Protein AF-A0A8X6Z1N5-F1 (afdb_monomer)

Solvent-accessible surface area (backbone atoms only — not comparable to full-atom values): 8068 Å² total; per-residue (Å²): 117,72,33,39,70,66,46,34,50,52,14,46,52,51,32,50,51,56,51,30,74,73,69,70,41,66,70,56,48,56,52,49,61,36,59,43,64,44,98,86,72,45,39,68,34,60,68,59,51,52,49,42,51,49,27,46,52,51,50,32,61,76,70,68,59,73,81,84,90,56,88,69,62,31,43,64,66,56,37,47,52,31,48,50,47,30,52,49,51,52,40,62,73,66,61,58,85,48,62,70,59,55,49,48,52,58,28,52,43,72,42,98,88,76,42,21,69,34,57,65,54,44,53,46,37,53,51,24,42,50,53,42,50,56,51,53,55,51,51,58,56,70,77,73,122

Sequence (145 aa):
MNLNVKEAYNAMVDFLDKYYEKIHSDNVGSFLGCLVLLNDGMPVDIALWEDWIDSVNKMKKQYKKNEENEPINFTFTQSYEIAEDFLNEYYKRTNSAYEDFGNLIKGMTLLENGKSINPEYWEEWVASANKIKQLADKAGIMFCD

Nearest PDB structures (foldseek):
  7jmt-assembly2_B  TM=2.331E-01  e=3.324E+00  Schistosoma japonicum

Mean predicted aligned error: 5.21 Å

pLDDT: mean 87.54, std 11.46, range [33.94, 97.0]

Secondary structure (DSSP, 8-state):
-EEEHHHHHHHHHHHHHHHHHHH--HHHHHHHHHHPBPTTSSBSSHHHHHHHHHHHHHHHHHTT---SSS--EEEHHHHHHHHHHHHHHHHHHHT---HHHHHHHHHHPBPTTSSBSSHHHHHHHHHHHHHHHHHHHHHHHHT--

Foldseek 3Di:
DKDFLLLLLQLLLQLLVVVCVVPVDPVSVVVSQQSDADPVRAGVPNVLVVLLVVLVVVLCVVVVPDPPPDRDIGDLLSSLSSSLSSLVVVCVVVVPPDPSSVVVSQQSDADPVGAGVPNVSSVSSVVSSVVSVVVVVVVVVVVPD

Radius of gyration: 15.12 Å; Cα contacts (8 Å, |Δi|>4): 134; chains: 1; bounding box: 31×37×38 Å

Structure (mmCIF, N/CA/C/O backbone):
data_AF-A0A8X6Z1N5-F1
#
_entry.id   AF-A0A8X6Z1N5-F1
#
loop_
_atom_site.group_PDB
_atom_site.id
_atom_site.type_symbol
_atom_site.label_atom_id
_atom_site.label_alt_id
_atom_site.label_comp_id
_atom_site.label_asym_id
_atom_site.label_entity_id
_atom_site.label_seq_id
_atom_site.pdbx_PDB_ins_code
_atom_site.Cartn_x
_atom_site.Cartn_y
_atom_site.Cartn_z
_atom_site.occupancy
_atom_site.B_iso_or_equiv
_atom_site.auth_seq_id
_atom_site.auth_comp_id
_atom_site.auth_asym_id
_atom_site.auth_atom_id
_atom_site.pdbx_PDB_model_num
ATOM 1 N N . MET A 1 1 ? -16.500 -1.734 3.435 1.00 83.56 1 MET A N 1
ATOM 2 C CA . MET A 1 1 ? -15.688 -2.700 4.203 1.00 83.56 1 MET A CA 1
ATOM 3 C C . MET A 1 1 ? -14.498 -1.944 4.772 1.00 83.56 1 MET A C 1
ATOM 5 O O . MET A 1 1 ? -14.067 -0.989 4.129 1.00 83.56 1 MET A O 1
ATOM 9 N N . ASN A 1 2 ? -14.042 -2.303 5.973 1.00 92.12 2 ASN A N 1
ATOM 10 C CA . ASN A 1 2 ? -12.965 -1.592 6.660 1.00 92.12 2 ASN A CA 1
ATOM 11 C C . ASN A 1 2 ? -11.791 -2.533 6.937 1.00 92.12 2 ASN A C 1
ATOM 13 O O . ASN A 1 2 ? -12.013 -3.721 7.178 1.00 92.12 2 ASN A O 1
ATOM 17 N N . LEU A 1 3 ? -10.584 -1.977 6.921 1.00 94.00 3 LEU A N 1
ATOM 18 C CA . LEU A 1 3 ? -9.330 -2.647 7.233 1.00 94.00 3 LEU A CA 1
ATOM 19 C C . LEU A 1 3 ? -8.721 -2.043 8.498 1.00 94.00 3 LEU A C 1
ATOM 21 O O . LEU A 1 3 ? -8.691 -0.819 8.646 1.00 94.00 3 LEU A O 1
ATOM 25 N N . ASN A 1 4 ? -8.187 -2.874 9.386 1.00 94.31 4 ASN A N 1
ATOM 26 C CA . ASN A 1 4 ? -7.284 -2.387 10.427 1.00 94.31 4 ASN A CA 1
ATOM 27 C C . ASN A 1 4 ? -5.915 -2.000 9.825 1.00 94.31 4 ASN A C 1
ATOM 29 O O . ASN A 1 4 ? -5.646 -2.218 8.643 1.00 94.31 4 ASN A O 1
ATOM 33 N N . VAL A 1 5 ? -5.026 -1.432 10.642 1.00 93.81 5 VAL A N 1
ATOM 34 C CA . VAL A 1 5 ? -3.700 -0.959 10.197 1.00 93.81 5 VAL A CA 1
ATOM 35 C C . VAL A 1 5 ? -2.868 -2.054 9.515 1.00 93.81 5 VAL A C 1
ATOM 37 O O . VAL A 1 5 ? -2.259 -1.797 8.479 1.00 93.81 5 VAL A O 1
ATOM 40 N N . LYS A 1 6 ? -2.854 -3.273 10.069 1.00 92.31 6 LYS A N 1
ATOM 41 C CA . LYS A 1 6 ? -2.095 -4.404 9.510 1.00 92.31 6 LYS A CA 1
ATOM 42 C C . LYS A 1 6 ? -2.749 -4.960 8.247 1.00 92.31 6 LYS A C 1
ATOM 44 O O . LYS A 1 6 ? -2.059 -5.285 7.291 1.00 92.31 6 LYS A O 1
ATOM 49 N N . GLU A 1 7 ? -4.076 -5.042 8.218 1.00 95.25 7 GLU A N 1
ATOM 50 C CA . GLU A 1 7 ? -4.828 -5.452 7.028 1.00 95.25 7 GLU A CA 1
ATOM 51 C C .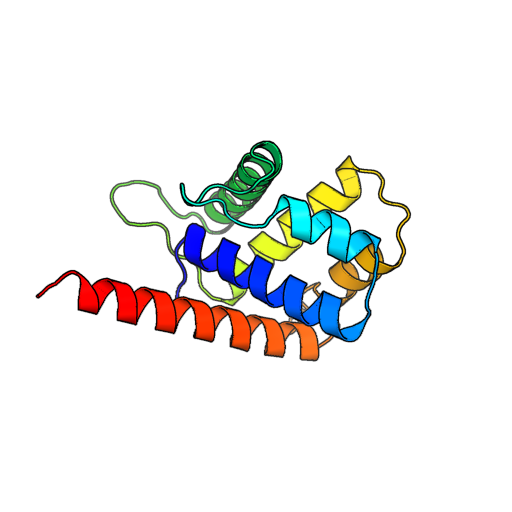 GLU A 1 7 ? -4.599 -4.473 5.862 1.00 95.25 7 GLU A C 1
ATOM 53 O O . GLU A 1 7 ? -4.395 -4.905 4.732 1.00 95.25 7 GLU A O 1
ATOM 58 N N . ALA A 1 8 ? -4.568 -3.164 6.134 1.00 96.31 8 ALA A N 1
ATOM 59 C CA . ALA A 1 8 ? -4.248 -2.143 5.138 1.00 96.31 8 ALA A CA 1
ATOM 60 C C . ALA A 1 8 ? -2.804 -2.263 4.623 1.00 96.31 8 ALA A C 1
ATOM 62 O O . ALA A 1 8 ? -2.583 -2.165 3.418 1.00 96.31 8 ALA A O 1
ATOM 63 N N . TYR A 1 9 ? -1.842 -2.536 5.513 1.00 95.38 9 TYR A N 1
ATOM 64 C CA . TYR A 1 9 ? -0.449 -2.784 5.132 1.00 95.38 9 TYR A CA 1
ATOM 65 C C . TYR A 1 9 ? -0.327 -4.002 4.211 1.00 95.38 9 TYR A C 1
ATOM 67 O O . TYR A 1 9 ? 0.246 -3.919 3.131 1.00 95.38 9 TYR A O 1
ATOM 75 N N . ASN A 1 10 ? -0.944 -5.122 4.590 1.00 94.62 10 ASN A N 1
ATOM 76 C CA . ASN A 1 10 ? -0.917 -6.345 3.789 1.00 94.62 10 ASN A CA 1
ATOM 77 C C . ASN A 1 10 ? -1.623 -6.177 2.439 1.00 94.62 10 ASN A C 1
ATOM 79 O O . ASN A 1 10 ? -1.193 -6.763 1.450 1.00 94.62 10 ASN A O 1
ATOM 83 N N . ALA A 1 11 ? -2.690 -5.374 2.380 1.00 96.44 11 ALA A N 1
ATOM 84 C CA . ALA A 1 11 ? -3.344 -5.043 1.118 1.00 96.44 11 ALA A CA 1
ATOM 85 C C . ALA A 1 11 ? -2.413 -4.237 0.199 1.00 96.44 11 ALA A C 1
ATOM 87 O O . ALA A 1 11 ? -2.394 -4.487 -1.003 1.00 96.44 11 ALA A O 1
ATOM 88 N N . MET A 1 12 ? -1.611 -3.326 0.762 1.00 96.81 12 MET A N 1
ATOM 89 C CA . MET A 1 12 ? -0.583 -2.575 0.035 1.00 96.81 12 MET A CA 1
ATOM 90 C C . MET A 1 12 ? 0.529 -3.483 -0.484 1.00 96.81 12 MET A C 1
ATOM 92 O O . MET A 1 12 ? 0.855 -3.399 -1.664 1.00 96.81 12 MET A O 1
ATOM 96 N N . VAL A 1 13 ? 1.036 -4.406 0.335 1.00 95.44 13 VAL A N 1
ATOM 97 C CA . VAL A 1 13 ? 2.052 -5.375 -0.105 1.00 95.44 13 VAL A CA 1
ATOM 98 C C . VAL A 1 13 ? 1.523 -6.266 -1.236 1.00 95.44 13 VAL A C 1
ATOM 100 O O . VAL A 1 13 ? 2.185 -6.392 -2.260 1.00 95.44 13 VAL A O 1
ATOM 103 N N . ASP A 1 14 ? 0.312 -6.824 -1.106 1.00 95.94 14 ASP A N 1
ATOM 104 C CA . ASP A 1 14 ? -0.309 -7.656 -2.155 1.00 95.94 14 ASP A CA 1
ATOM 105 C C . ASP A 1 14 ? -0.572 -6.868 -3.450 1.00 95.94 14 ASP A C 1
ATOM 107 O O . ASP A 1 14 ? -0.396 -7.390 -4.549 1.00 95.94 14 ASP A O 1
ATOM 111 N N . PHE A 1 15 ? -0.967 -5.598 -3.339 1.00 96.75 15 PHE A N 1
ATOM 112 C CA . PHE A 1 15 ? -1.128 -4.717 -4.493 1.00 96.75 15 PHE A CA 1
ATOM 113 C C . PHE A 1 15 ? 0.206 -4.469 -5.216 1.00 96.75 15 PHE A C 1
ATOM 115 O O . PHE A 1 15 ? 0.266 -4.571 -6.443 1.00 96.75 15 PHE A O 1
ATOM 122 N N . LEU A 1 16 ? 1.274 -4.167 -4.472 1.00 95.50 16 LEU A N 1
ATOM 123 C CA . LEU A 1 16 ? 2.603 -3.940 -5.040 1.00 95.50 16 LEU A CA 1
ATOM 124 C C . LEU A 1 16 ? 3.182 -5.204 -5.677 1.00 95.50 16 LEU A C 1
ATOM 126 O O . LEU A 1 16 ? 3.816 -5.103 -6.722 1.00 95.50 16 LEU A O 1
ATOM 130 N N . ASP A 1 17 ? 2.940 -6.373 -5.086 1.00 95.00 17 ASP A N 1
ATOM 131 C CA . ASP A 1 17 ? 3.355 -7.669 -5.630 1.00 95.00 17 ASP A CA 1
ATOM 132 C C . ASP A 1 17 ? 2.740 -7.899 -7.017 1.00 95.00 17 ASP A C 1
ATOM 134 O O . ASP A 1 17 ? 3.443 -8.112 -8.002 1.00 95.00 17 ASP A O 1
ATOM 138 N N . LYS A 1 18 ? 1.426 -7.690 -7.152 1.00 95.25 18 LYS A N 1
ATOM 139 C CA . LYS A 1 18 ? 0.753 -7.740 -8.459 1.00 95.25 18 LYS A CA 1
ATOM 140 C C . LYS A 1 18 ? 1.260 -6.683 -9.436 1.00 95.25 18 LYS A C 1
ATOM 142 O O . LYS A 1 18 ? 1.302 -6.935 -10.638 1.00 95.25 18 LYS A O 1
ATOM 147 N N . TYR A 1 19 ? 1.585 -5.484 -8.952 1.00 94.62 19 TYR A N 1
ATOM 148 C CA . TYR A 1 19 ? 2.169 -4.443 -9.795 1.00 94.62 19 TYR A CA 1
ATOM 149 C C . TYR A 1 19 ? 3.543 -4.875 -10.319 1.00 94.62 19 TYR A C 1
ATOM 151 O O . TYR A 1 19 ? 3.797 -4.767 -11.518 1.00 94.62 19 TYR A O 1
ATOM 159 N N . TYR A 1 20 ? 4.390 -5.437 -9.455 1.00 94.56 20 TYR A N 1
ATOM 160 C CA . TYR A 1 20 ? 5.680 -6.004 -9.831 1.00 94.56 20 TYR A CA 1
ATOM 161 C C . TYR A 1 20 ? 5.533 -7.120 -10.867 1.00 94.56 20 TYR A C 1
ATOM 163 O O . TYR A 1 20 ? 6.229 -7.082 -11.874 1.00 94.56 20 TYR A O 1
ATOM 171 N N . GLU A 1 21 ? 4.583 -8.039 -10.703 1.00 94.19 21 GLU A N 1
ATOM 172 C CA . GLU A 1 21 ? 4.320 -9.104 -11.683 1.00 94.19 21 GLU A CA 1
ATOM 173 C C . GLU A 1 21 ? 3.921 -8.577 -13.073 1.00 94.19 21 GLU A C 1
ATOM 175 O O . GLU A 1 21 ? 4.101 -9.266 -14.074 1.00 94.19 21 GLU A O 1
ATOM 180 N N . LYS A 1 22 ? 3.394 -7.348 -13.174 1.00 92.31 22 LYS A N 1
ATOM 181 C CA . LYS A 1 22 ? 3.039 -6.737 -14.467 1.00 92.31 22 LYS A CA 1
ATOM 182 C C . LYS A 1 22 ? 4.233 -6.100 -15.176 1.00 92.31 22 LYS A C 1
ATOM 184 O O . LYS A 1 22 ? 4.257 -6.085 -16.406 1.00 92.31 22 LYS A O 1
ATOM 189 N N . ILE A 1 23 ? 5.184 -5.532 -14.432 1.00 92.31 23 ILE A N 1
ATOM 190 C CA . ILE A 1 23 ? 6.259 -4.704 -15.011 1.00 92.31 23 ILE A CA 1
ATOM 191 C C . ILE A 1 23 ? 7.670 -5.264 -14.806 1.00 92.31 23 ILE A C 1
ATOM 193 O O . ILE A 1 23 ? 8.600 -4.807 -15.464 1.00 92.31 23 ILE A O 1
ATOM 197 N N . HIS A 1 24 ? 7.834 -6.225 -13.896 1.00 92.06 24 HIS A N 1
ATOM 198 C CA . HIS A 1 24 ? 9.094 -6.858 -13.500 1.00 92.06 24 HIS A CA 1
ATOM 199 C C . HIS A 1 24 ? 10.235 -5.862 -13.217 1.00 92.06 24 HIS A C 1
ATOM 201 O O . HIS A 1 24 ? 11.381 -6.081 -13.599 1.00 92.06 24 HIS A O 1
ATOM 207 N N . SER A 1 25 ? 9.921 -4.746 -12.551 1.00 91.25 25 SER A N 1
ATOM 208 C CA . SER A 1 25 ? 10.908 -3.717 -12.202 1.00 91.25 25 SER A CA 1
ATOM 209 C C . SER A 1 25 ? 11.760 -4.151 -11.011 1.00 91.25 25 SER A C 1
ATOM 211 O O . SER A 1 25 ? 11.236 -4.335 -9.911 1.00 91.25 25 SER A O 1
ATOM 213 N N . ASP A 1 26 ? 13.078 -4.237 -11.200 1.00 89.44 26 ASP A N 1
ATOM 214 C CA . ASP A 1 26 ? 14.038 -4.571 -10.137 1.00 89.44 26 ASP A CA 1
ATOM 215 C C . ASP A 1 26 ? 13.939 -3.621 -8.938 1.00 89.44 26 ASP A C 1
ATOM 217 O O . ASP A 1 26 ? 14.078 -4.043 -7.792 1.00 89.44 26 ASP A O 1
ATOM 221 N N . ASN A 1 27 ? 13.645 -2.341 -9.180 1.00 88.19 27 ASN A N 1
ATOM 222 C CA . ASN A 1 27 ? 13.493 -1.356 -8.110 1.00 88.19 27 ASN A CA 1
ATOM 223 C C . ASN A 1 27 ? 12.270 -1.672 -7.247 1.00 88.19 27 ASN A C 1
ATOM 225 O O . ASN A 1 27 ? 12.347 -1.648 -6.017 1.00 88.19 27 ASN A O 1
ATOM 229 N N . VAL A 1 28 ? 11.142 -1.991 -7.889 1.00 89.88 28 VAL A N 1
ATOM 230 C CA . VAL A 1 28 ? 9.910 -2.376 -7.189 1.00 89.88 28 VAL A CA 1
ATOM 231 C C . VAL A 1 28 ? 10.112 -3.703 -6.461 1.00 89.88 28 VAL A C 1
ATOM 233 O O . VAL A 1 28 ? 9.736 -3.809 -5.297 1.00 89.88 28 VAL A O 1
ATOM 236 N N . GLY A 1 29 ? 10.771 -4.677 -7.093 1.00 90.75 29 GLY A N 1
ATOM 237 C CA . GLY A 1 29 ? 11.102 -5.962 -6.473 1.00 90.75 29 GLY A CA 1
ATOM 238 C C . GLY A 1 29 ? 12.018 -5.816 -5.254 1.00 90.75 29 GLY A C 1
ATOM 239 O O . GLY A 1 29 ? 11.762 -6.410 -4.208 1.00 90.75 29 GLY A O 1
ATOM 240 N N . SER A 1 30 ? 13.048 -4.969 -5.342 1.00 89.69 30 SER A N 1
ATOM 241 C CA . SER A 1 30 ? 13.945 -4.686 -4.217 1.00 89.69 30 SER A CA 1
ATOM 242 C C . SER A 1 30 ? 13.205 -4.036 -3.051 1.00 89.69 30 SER A C 1
ATOM 244 O O . SER A 1 30 ? 13.457 -4.390 -1.903 1.00 89.69 30 SER A O 1
ATOM 246 N N . PHE A 1 31 ? 12.299 -3.098 -3.325 1.00 91.38 31 PHE A N 1
ATOM 247 C CA . PHE A 1 31 ? 11.488 -2.465 -2.289 1.00 91.38 31 PHE A CA 1
ATOM 248 C C . PHE A 1 31 ? 10.493 -3.442 -1.656 1.00 91.38 31 PHE A C 1
ATOM 250 O O . PHE A 1 31 ? 10.389 -3.500 -0.433 1.00 91.38 31 PHE A O 1
ATOM 257 N N . LEU A 1 32 ? 9.816 -4.257 -2.472 1.00 91.44 32 LEU A N 1
ATOM 258 C CA . LEU A 1 32 ? 8.938 -5.330 -2.005 1.00 91.44 32 LEU A CA 1
ATOM 259 C C . LEU A 1 32 ? 9.662 -6.280 -1.055 1.00 91.44 32 LEU A C 1
ATOM 261 O O . LEU A 1 32 ? 9.121 -6.609 -0.003 1.00 91.44 32 LEU A O 1
ATOM 265 N N . GLY A 1 33 ? 10.904 -6.655 -1.374 1.00 89.75 33 GLY A N 1
ATOM 266 C CA . GLY A 1 33 ? 11.740 -7.488 -0.510 1.00 89.75 33 GLY A CA 1
ATOM 267 C C . GLY A 1 33 ? 11.930 -6.919 0.903 1.00 89.75 33 GLY A C 1
ATOM 268 O O . GLY A 1 33 ? 12.005 -7.687 1.859 1.00 89.75 33 GLY A O 1
ATOM 269 N N . CYS A 1 34 ? 11.934 -5.592 1.060 1.00 89.56 34 CYS A N 1
ATOM 270 C CA . CYS A 1 34 ? 12.011 -4.935 2.368 1.00 89.56 34 CYS A CA 1
ATOM 271 C C . CYS A 1 34 ? 10.673 -4.927 3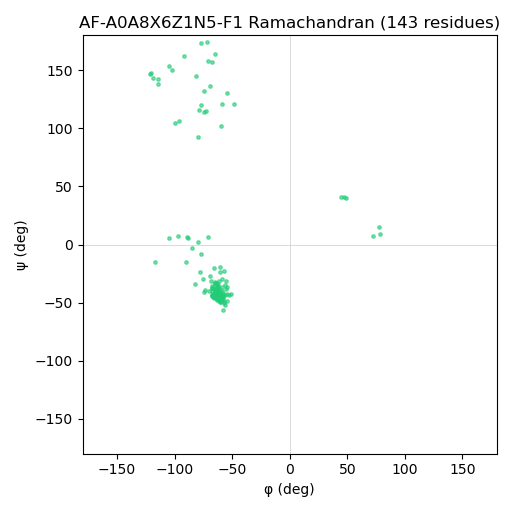.130 1.00 89.56 34 CYS A C 1
ATOM 273 O O . CYS A 1 34 ? 10.671 -4.818 4.356 1.00 89.56 34 CYS A O 1
ATOM 275 N N . LEU A 1 35 ? 9.542 -5.039 2.423 1.00 90.12 35 LEU A N 1
ATOM 276 C CA . LEU A 1 35 ? 8.190 -5.018 2.994 1.00 90.12 35 LEU A CA 1
ATOM 277 C C . LEU A 1 35 ? 7.662 -6.404 3.388 1.00 90.12 35 LEU A C 1
ATOM 279 O O . LEU A 1 35 ? 6.661 -6.495 4.100 1.00 90.12 35 LEU A O 1
ATOM 283 N 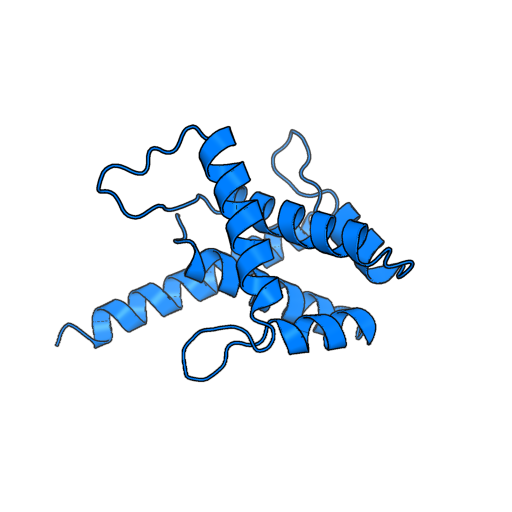N . VAL A 1 36 ? 8.295 -7.485 2.918 1.00 83.88 36 VAL A N 1
ATOM 284 C CA . VAL A 1 36 ? 7.883 -8.856 3.255 1.00 83.88 36 VAL A CA 1
ATOM 285 C C . VAL A 1 36 ? 7.839 -9.023 4.773 1.00 83.88 36 VAL A C 1
ATOM 287 O O . VAL A 1 36 ? 8.793 -8.686 5.472 1.00 83.88 36 VAL A O 1
ATOM 290 N N . LEU A 1 37 ? 6.729 -9.563 5.282 1.00 79.31 37 LEU A N 1
ATOM 291 C CA . LEU A 1 37 ? 6.592 -9.867 6.701 1.00 79.31 37 LEU A CA 1
ATOM 292 C C . LEU A 1 37 ? 7.407 -11.110 7.074 1.00 79.31 37 LEU A C 1
ATOM 294 O O . LEU A 1 37 ? 7.311 -12.157 6.431 1.00 79.31 37 LEU A O 1
ATOM 298 N N . LEU A 1 38 ? 8.169 -10.997 8.156 1.00 78.50 38 LEU A N 1
ATOM 299 C CA . LEU A 1 38 ? 8.826 -12.101 8.839 1.00 78.50 38 LEU A CA 1
ATOM 300 C C . LEU A 1 38 ? 7.815 -12.895 9.687 1.00 78.50 38 LEU A C 1
ATOM 302 O O . LEU A 1 38 ? 6.654 -12.517 9.851 1.00 78.50 38 LEU A O 1
ATOM 306 N N . ASN A 1 39 ? 8.267 -14.013 10.264 1.00 75.19 39 ASN A N 1
ATOM 307 C CA . ASN A 1 39 ? 7.430 -14.903 11.083 1.00 75.19 39 ASN A CA 1
ATOM 308 C C . ASN A 1 39 ? 6.837 -14.230 12.336 1.00 75.19 39 ASN A C 1
ATOM 310 O O . ASN A 1 39 ? 5.876 -14.740 12.906 1.00 75.19 39 ASN A O 1
ATOM 314 N N . ASP A 1 40 ? 7.409 -13.112 12.780 1.00 73.00 40 ASP A N 1
ATOM 315 C CA . ASP A 1 40 ? 6.908 -12.297 13.891 1.00 73.00 40 ASP A CA 1
ATOM 316 C C . ASP A 1 40 ? 5.829 -11.281 13.459 1.00 73.00 40 ASP A C 1
ATOM 318 O O . ASP A 1 40 ? 5.248 -10.589 14.299 1.00 73.00 40 ASP A O 1
ATOM 322 N N . GLY A 1 41 ? 5.519 -11.213 12.161 1.00 71.56 41 GLY A N 1
ATOM 323 C CA . GLY A 1 41 ? 4.539 -10.298 11.588 1.00 71.56 41 GLY A CA 1
ATOM 324 C C . GLY A 1 41 ? 5.036 -8.860 11.435 1.00 71.56 41 GLY A C 1
ATOM 325 O O . GLY A 1 41 ? 4.201 -7.973 11.243 1.00 71.56 41 GLY A O 1
ATOM 326 N N . MET A 1 42 ? 6.349 -8.629 11.531 1.00 78.06 42 MET A N 1
ATOM 327 C CA . MET A 1 42 ? 7.005 -7.353 11.227 1.00 78.06 42 MET A CA 1
ATOM 328 C C . MET A 1 42 ? 7.689 -7.429 9.857 1.00 78.06 42 MET A C 1
ATOM 330 O O . MET A 1 42 ? 8.105 -8.515 9.449 1.00 78.06 42 MET A O 1
ATOM 334 N N . PRO A 1 43 ? 7.811 -6.317 9.116 1.00 85.12 43 PRO A N 1
ATOM 335 C CA . PRO A 1 43 ? 8.550 -6.331 7.860 1.00 85.12 43 PRO A CA 1
ATOM 336 C C . PRO A 1 43 ? 10.046 -6.563 8.083 1.00 85.12 43 PRO A C 1
ATOM 338 O O . PRO A 1 43 ? 10.577 -6.276 9.157 1.00 85.12 43 PRO A O 1
ATOM 341 N N . VAL A 1 44 ? 10.724 -7.051 7.039 1.00 83.06 44 VAL A N 1
ATOM 342 C CA . VAL A 1 44 ? 12.188 -7.217 7.013 1.00 83.06 44 VAL A CA 1
ATOM 343 C C . VAL A 1 44 ? 12.898 -5.916 7.397 1.00 83.06 44 VAL A C 1
ATOM 345 O O . VAL A 1 44 ? 13.841 -5.946 8.188 1.00 83.06 44 VAL A O 1
ATOM 348 N N . ASP A 1 45 ? 12.439 -4.780 6.865 1.00 87.06 45 ASP A N 1
ATOM 349 C CA . ASP A 1 45 ? 12.929 -3.460 7.253 1.00 87.06 45 ASP A CA 1
ATOM 350 C C . ASP A 1 45 ? 11.972 -2.787 8.247 1.00 87.06 45 ASP A C 1
ATOM 352 O O . ASP A 1 45 ? 10.911 -2.268 7.889 1.00 87.06 45 ASP A O 1
ATOM 356 N N . ILE A 1 46 ? 12.377 -2.768 9.516 1.00 87.38 46 ILE A N 1
ATOM 357 C CA . ILE A 1 46 ? 11.613 -2.159 10.611 1.00 87.38 46 ILE A CA 1
ATOM 358 C C . ILE A 1 46 ? 11.422 -0.649 10.391 1.00 87.38 46 ILE A C 1
ATOM 360 O O . ILE A 1 46 ? 10.377 -0.120 10.768 1.00 87.38 46 ILE A O 1
ATOM 364 N N . ALA A 1 47 ? 12.364 0.047 9.744 1.00 90.06 47 ALA A N 1
ATOM 365 C CA . ALA A 1 47 ? 12.223 1.482 9.492 1.00 90.06 47 ALA A CA 1
ATOM 366 C C . ALA A 1 47 ? 11.045 1.771 8.546 1.00 90.06 47 ALA A C 1
ATOM 368 O O . ALA A 1 47 ? 10.330 2.753 8.729 1.00 90.06 47 ALA A O 1
ATOM 369 N N . LEU A 1 48 ? 10.770 0.871 7.593 1.00 91.00 48 LEU A N 1
ATOM 370 C CA . LEU A 1 48 ? 9.602 0.988 6.713 1.00 91.00 48 LEU A CA 1
ATOM 371 C C . LEU A 1 48 ? 8.279 0.760 7.452 1.00 91.00 48 LEU A C 1
ATOM 373 O O . LEU A 1 48 ? 7.250 1.295 7.039 1.00 91.00 48 LEU A O 1
ATOM 377 N N . TRP A 1 49 ? 8.281 -0.006 8.546 1.00 92.62 49 TRP A N 1
ATOM 378 C CA . TRP A 1 49 ? 7.107 -0.093 9.414 1.00 92.62 49 TRP A CA 1
ATOM 379 C C . TRP A 1 49 ? 6.835 1.236 10.117 1.00 92.62 49 TRP A C 1
ATOM 381 O O . TRP A 1 49 ? 5.689 1.672 10.173 1.00 92.62 49 TRP A O 1
ATOM 391 N N . GLU A 1 50 ? 7.872 1.891 10.638 1.00 93.19 50 GLU A N 1
ATOM 392 C CA . GLU A 1 50 ? 7.737 3.203 11.280 1.00 93.19 50 GLU A CA 1
ATOM 393 C C . GLU A 1 50 ? 7.223 4.251 10.286 1.00 93.19 50 GLU A C 1
ATOM 395 O O . GLU A 1 50 ? 6.243 4.937 10.580 1.00 93.19 50 GLU A O 1
ATOM 400 N N . ASP A 1 51 ? 7.779 4.279 9.072 1.00 94.50 51 ASP A N 1
ATOM 401 C CA . ASP A 1 51 ? 7.306 5.144 7.987 1.00 94.50 51 ASP A CA 1
ATOM 402 C C . ASP A 1 51 ? 5.821 4.884 7.650 1.00 94.50 51 ASP A C 1
ATOM 404 O O . ASP A 1 51 ? 5.036 5.816 7.457 1.00 94.50 51 ASP A O 1
ATOM 408 N N . TRP A 1 52 ? 5.398 3.614 7.615 1.00 96.00 52 TRP A N 1
ATOM 409 C CA . TRP A 1 52 ? 3.991 3.254 7.421 1.00 96.00 52 TRP A CA 1
ATOM 410 C C . TRP A 1 52 ? 3.101 3.776 8.556 1.00 96.00 52 TRP A C 1
ATOM 412 O O . TRP A 1 52 ? 2.026 4.335 8.313 1.00 96.00 52 TRP A O 1
ATOM 422 N N . ILE A 1 53 ? 3.537 3.615 9.808 1.00 95.44 53 ILE A N 1
ATOM 423 C CA . ILE A 1 53 ? 2.813 4.114 10.980 1.00 95.44 53 ILE A CA 1
ATOM 424 C C . ILE A 1 53 ? 2.702 5.644 10.951 1.00 95.44 53 ILE A C 1
ATOM 426 O O . ILE A 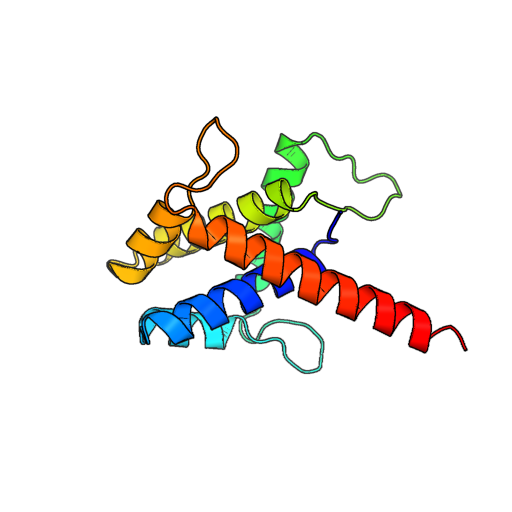1 53 ? 1.656 6.182 11.331 1.00 95.44 53 ILE A O 1
ATOM 430 N N . ASP A 1 54 ? 3.704 6.352 10.440 1.00 96.25 54 ASP A N 1
ATOM 431 C CA . ASP A 1 54 ? 3.638 7.800 10.249 1.00 96.25 54 ASP A CA 1
ATOM 432 C C . ASP A 1 54 ? 2.544 8.202 9.250 1.00 96.25 54 ASP A C 1
ATOM 434 O O . ASP A 1 54 ? 1.725 9.079 9.561 1.00 96.25 54 ASP A O 1
ATOM 438 N N . SER A 1 55 ? 2.434 7.520 8.106 1.00 97.00 55 SER A N 1
ATOM 439 C CA . SER A 1 55 ? 1.338 7.723 7.144 1.00 97.00 55 SER A CA 1
ATOM 440 C C . SER A 1 55 ? -0.035 7.421 7.751 1.00 97.00 55 SER A C 1
ATOM 442 O O . SER A 1 55 ? -0.982 8.203 7.606 1.00 97.00 55 SER A O 1
ATOM 444 N N . VAL A 1 56 ? -0.149 6.338 8.526 1.00 95.75 56 VAL A N 1
ATOM 445 C CA . VAL A 1 56 ? -1.369 6.008 9.279 1.00 95.75 56 VAL A CA 1
ATOM 446 C C . VAL A 1 56 ? -1.734 7.145 10.238 1.00 95.75 56 VAL A C 1
ATOM 448 O O . VAL A 1 56 ? -2.893 7.562 10.296 1.00 95.75 56 VAL A O 1
ATOM 451 N N . ASN A 1 57 ? -0.765 7.679 10.983 1.00 94.38 57 ASN A N 1
ATOM 452 C CA . ASN A 1 57 ? -0.989 8.745 11.957 1.00 94.38 57 ASN A CA 1
ATOM 453 C C . ASN A 1 57 ? -1.390 10.073 11.298 1.00 94.38 57 ASN A C 1
ATOM 455 O O . ASN A 1 57 ? -2.243 10.785 11.840 1.00 94.38 57 ASN A O 1
ATOM 459 N N . LYS A 1 58 ? -0.847 10.400 10.118 1.00 94.38 58 LYS A N 1
ATOM 460 C CA . LYS A 1 58 ? -1.331 11.533 9.309 1.00 94.38 58 LYS A CA 1
ATOM 461 C C . LYS A 1 58 ? -2.802 11.347 8.935 1.00 94.38 58 LYS A C 1
ATOM 463 O O . LYS A 1 58 ? -3.606 12.251 9.172 1.00 94.38 58 LYS A O 1
ATOM 468 N N . MET A 1 59 ? -3.178 10.163 8.448 1.00 93.94 59 MET A N 1
ATOM 469 C CA . MET A 1 59 ? -4.560 9.878 8.046 1.00 93.94 59 MET A CA 1
ATOM 470 C C . MET A 1 59 ? -5.529 9.859 9.229 1.00 93.94 59 MET A C 1
ATOM 472 O O . MET A 1 59 ? -6.633 10.394 9.125 1.00 93.94 59 MET A O 1
ATOM 476 N N . LYS A 1 60 ? -5.129 9.343 10.399 1.00 91.81 60 LYS A N 1
ATOM 477 C CA . LYS A 1 60 ? -5.935 9.464 11.629 1.00 91.81 60 LYS A CA 1
ATOM 478 C C . LYS A 1 60 ? -6.283 10.922 11.932 1.00 91.81 60 LYS A C 1
ATOM 480 O O . LYS A 1 60 ? -7.450 11.229 12.175 1.00 91.81 60 LYS A O 1
ATOM 485 N N . LYS A 1 61 ? -5.284 11.814 11.883 1.00 91.06 61 LYS A N 1
ATOM 486 C CA . LYS A 1 61 ? -5.462 13.255 12.128 1.00 91.06 61 LYS A CA 1
ATOM 487 C C . LYS A 1 61 ? -6.380 13.888 11.085 1.00 91.06 61 LYS A C 1
ATOM 489 O O . LYS A 1 61 ? -7.313 14.595 11.459 1.00 91.06 61 LYS A O 1
ATOM 494 N N . GLN A 1 62 ? -6.161 13.596 9.802 1.00 90.06 62 GLN A N 1
ATOM 495 C CA . GLN A 1 62 ? -6.984 14.104 8.699 1.00 90.06 62 GLN A CA 1
ATOM 496 C C . GLN A 1 62 ? -8.459 13.722 8.861 1.00 90.06 62 GLN A C 1
ATOM 498 O O . GLN A 1 62 ? -9.344 14.564 8.711 1.00 90.06 62 GLN A O 1
ATOM 503 N N . TYR A 1 63 ? -8.723 12.472 9.238 1.00 88.56 63 TYR A N 1
ATOM 504 C CA . TYR A 1 63 ? -10.075 11.949 9.420 1.00 88.56 63 TYR A CA 1
ATOM 505 C C . TYR A 1 63 ? -10.646 12.141 10.829 1.00 88.56 63 TYR A C 1
ATOM 507 O O . TYR A 1 63 ? -11.735 11.640 11.106 1.00 88.56 63 TYR A O 1
ATOM 515 N N . LYS A 1 64 ? -9.941 12.866 11.712 1.00 87.19 64 LYS A N 1
ATOM 516 C CA . LYS A 1 64 ? -10.333 13.109 13.113 1.00 87.19 64 LYS A CA 1
ATOM 517 C C . LYS A 1 64 ? -10.728 11.818 13.846 1.00 87.19 64 LYS A C 1
ATOM 519 O O . LYS A 1 64 ? -11.708 11.791 14.589 1.00 87.19 64 LYS A O 1
ATOM 524 N N . LYS A 1 65 ? -9.992 10.730 13.601 1.00 80.88 65 LYS A N 1
ATOM 525 C CA . LYS A 1 65 ? -10.199 9.459 14.303 1.00 80.88 65 LYS A CA 1
ATOM 526 C C . LYS A 1 65 ? -9.556 9.550 15.683 1.00 80.88 65 LYS A C 1
ATOM 528 O O . LYS A 1 65 ? -8.343 9.712 15.776 1.00 80.88 65 LYS A O 1
ATOM 533 N N . ASN A 1 66 ? -10.373 9.469 16.730 1.00 71.06 66 ASN A N 1
ATOM 534 C CA . ASN A 1 66 ? -9.913 9.516 18.117 1.00 71.06 66 ASN A CA 1
ATOM 535 C C . ASN A 1 66 ? -9.409 8.136 18.562 1.00 71.06 66 ASN A C 1
ATOM 537 O O . ASN A 1 66 ? -9.956 7.116 18.152 1.00 71.06 66 ASN A O 1
ATOM 541 N N . GLU A 1 67 ? -8.377 8.109 19.407 1.00 63.34 67 GLU A N 1
ATOM 542 C CA . GLU A 1 67 ? -7.729 6.874 19.886 1.00 63.34 67 GLU A CA 1
ATOM 543 C C . GLU A 1 67 ? -8.383 6.286 21.152 1.00 63.34 67 GLU A C 1
ATOM 545 O O . GLU A 1 67 ? -7.890 5.313 21.718 1.00 63.34 67 GLU A O 1
ATOM 550 N N . GLU A 1 68 ? -9.496 6.854 21.617 1.00 58.22 68 GLU A N 1
ATOM 551 C CA . GLU A 1 68 ? -10.111 6.448 22.880 1.00 58.22 68 GLU A CA 1
ATOM 552 C C . GLU A 1 68 ? -10.944 5.163 22.708 1.00 58.22 68 GLU A C 1
ATOM 554 O O . GLU A 1 68 ? -12.130 5.193 22.399 1.00 58.22 68 GLU A O 1
ATOM 559 N N . ASN A 1 69 ? -10.287 4.025 22.959 1.00 56.53 69 ASN A N 1
ATOM 560 C CA . ASN A 1 69 ? -10.848 2.689 23.227 1.00 56.53 69 ASN A CA 1
ATOM 561 C C . ASN A 1 69 ? -11.483 1.893 22.067 1.00 56.53 69 ASN A C 1
ATOM 563 O O . ASN A 1 69 ? -11.993 0.802 22.326 1.00 56.53 69 ASN A O 1
ATOM 567 N N . GLU A 1 70 ? -11.397 2.335 20.808 1.00 64.50 70 GLU A N 1
ATOM 568 C CA . GLU A 1 70 ? -11.832 1.528 19.652 1.00 64.50 70 GLU A CA 1
ATOM 569 C C . GLU A 1 70 ? -10.680 1.119 18.714 1.00 64.50 70 GLU A C 1
ATOM 571 O O . GLU A 1 70 ? -9.774 1.918 18.449 1.00 64.50 70 GLU A O 1
ATOM 576 N N . PRO A 1 71 ? -10.707 -0.110 18.151 1.00 77.38 71 PRO A N 1
ATOM 577 C CA . PRO A 1 71 ? -9.772 -0.520 17.111 1.00 77.38 71 PRO A CA 1
ATOM 578 C C . PRO A 1 71 ? -9.877 0.402 15.896 1.00 77.38 71 PRO A C 1
ATOM 580 O O . PRO A 1 71 ? -10.928 0.520 15.261 1.00 77.38 71 PRO A O 1
ATOM 583 N N . ILE A 1 72 ? -8.764 1.040 15.543 1.00 87.12 72 ILE A N 1
ATOM 584 C CA . ILE A 1 72 ? -8.728 1.982 14.428 1.00 87.12 72 ILE A CA 1
ATOM 585 C C . ILE A 1 72 ? -8.813 1.203 13.117 1.00 87.12 72 ILE A C 1
ATOM 587 O O . ILE A 1 72 ? -7.905 0.454 12.756 1.00 87.12 72 ILE A O 1
ATOM 591 N N . ASN A 1 73 ? -9.908 1.424 12.394 1.00 92.50 73 ASN A N 1
ATOM 592 C CA . ASN A 1 73 ? -10.164 0.829 11.090 1.00 92.50 73 ASN A CA 1
ATOM 593 C C . ASN A 1 73 ? -10.358 1.914 10.037 1.00 92.50 73 ASN A C 1
ATOM 595 O O . ASN A 1 73 ? -10.927 2.964 10.329 1.00 92.50 73 ASN A O 1
ATOM 599 N N . PHE A 1 74 ? -9.942 1.651 8.807 1.00 93.81 74 PHE A N 1
ATOM 600 C CA . PHE A 1 74 ? -10.004 2.551 7.660 1.00 93.81 74 PHE A CA 1
ATOM 601 C C . PHE A 1 74 ? -10.869 1.950 6.559 1.00 93.81 74 PHE A C 1
ATOM 603 O O . PHE A 1 74 ? -10.871 0.738 6.361 1.00 93.81 74 PHE A O 1
ATOM 610 N N . THR A 1 75 ? -11.629 2.782 5.847 1.00 95.19 75 THR A N 1
ATOM 611 C CA . THR A 1 75 ? -12.301 2.324 4.622 1.00 95.19 75 THR A CA 1
ATOM 612 C C . THR A 1 75 ? -11.251 1.966 3.569 1.00 95.19 75 THR A C 1
ATOM 614 O O . THR A 1 75 ? -10.107 2.401 3.663 1.00 95.19 75 THR A O 1
ATOM 617 N N . PHE A 1 76 ? -11.629 1.229 2.522 1.00 94.69 76 PHE A N 1
ATOM 618 C CA . PHE A 1 76 ? -10.693 0.907 1.435 1.00 94.69 76 PHE A CA 1
ATOM 619 C C . PHE A 1 76 ? -10.063 2.148 0.801 1.00 94.69 76 PHE A C 1
ATOM 621 O O . PHE A 1 76 ? -8.877 2.123 0.498 1.00 94.69 76 PHE A O 1
ATOM 628 N N . THR A 1 77 ? -10.825 3.232 0.644 1.00 94.00 77 THR A N 1
ATOM 629 C CA . THR A 1 77 ? -10.304 4.508 0.136 1.00 94.00 77 THR A CA 1
ATOM 630 C C . THR A 1 77 ? -9.299 5.121 1.104 1.00 94.00 77 THR A C 1
ATOM 632 O O . THR A 1 77 ? -8.207 5.481 0.695 1.00 94.00 77 THR A O 1
ATOM 635 N N . GLN A 1 78 ? -9.610 5.161 2.400 1.00 94.94 78 GLN A N 1
ATOM 636 C CA . GLN A 1 78 ? -8.686 5.708 3.397 1.00 94.94 78 GLN A CA 1
ATOM 637 C C . GLN A 1 78 ? -7.401 4.881 3.503 1.00 94.94 78 GLN A C 1
ATOM 639 O O . GLN A 1 78 ? -6.315 5.430 3.623 1.00 94.94 78 GLN A O 1
ATOM 644 N N . SER A 1 79 ? -7.506 3.553 3.446 1.00 95.75 79 SER A N 1
ATOM 645 C CA . SER A 1 79 ? -6.343 2.664 3.420 1.00 95.75 79 SER A CA 1
ATOM 646 C C . SER A 1 79 ? -5.502 2.840 2.153 1.00 95.75 79 SER A C 1
ATOM 648 O O . 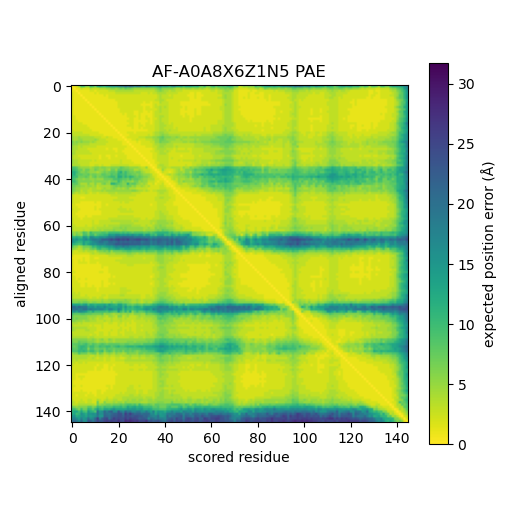SER A 1 79 ? -4.284 2.709 2.220 1.00 95.75 79 SER A O 1
ATOM 650 N N . TYR A 1 80 ? -6.133 3.168 1.026 1.00 95.56 80 TYR A N 1
ATOM 651 C CA . TYR A 1 80 ? -5.436 3.477 -0.218 1.00 95.56 80 TYR A CA 1
ATOM 652 C C . TYR A 1 80 ? -4.635 4.774 -0.119 1.00 95.56 80 TYR A C 1
ATOM 654 O O . TYR A 1 80 ? -3.476 4.809 -0.510 1.00 95.56 80 TYR A O 1
ATOM 662 N N . GLU A 1 81 ? -5.218 5.815 0.477 1.00 94.69 81 GLU A N 1
ATOM 663 C CA . GLU A 1 81 ? -4.526 7.086 0.723 1.00 94.69 81 GLU A CA 1
ATOM 664 C C . GLU A 1 81 ? -3.341 6.919 1.682 1.00 94.69 81 GLU A C 1
ATOM 666 O O . GLU A 1 81 ? -2.313 7.565 1.498 1.00 94.69 81 GLU A O 1
ATOM 671 N N . ILE A 1 82 ? -3.445 6.025 2.679 1.00 96.38 82 ILE A N 1
ATOM 672 C CA . ILE A 1 82 ? -2.298 5.661 3.529 1.00 96.38 82 ILE A CA 1
ATOM 673 C C . ILE A 1 82 ? -1.180 5.061 2.667 1.00 96.38 82 ILE A C 1
ATOM 675 O O . ILE A 1 82 ? -0.026 5.454 2.817 1.00 96.38 82 ILE A O 1
ATOM 679 N N . ALA A 1 83 ? -1.511 4.131 1.764 1.00 96.50 83 ALA A N 1
ATOM 680 C CA . ALA A 1 83 ? -0.534 3.515 0.870 1.00 96.50 83 ALA A CA 1
ATOM 681 C C . ALA A 1 83 ? 0.100 4.528 -0.095 1.00 96.50 83 ALA A C 1
ATOM 683 O O . ALA A 1 83 ? 1.316 4.508 -0.276 1.00 96.50 83 ALA A O 1
ATOM 684 N N . GLU A 1 84 ? -0.691 5.437 -0.669 1.00 94.88 84 GLU A N 1
ATOM 685 C CA . GLU A 1 84 ? -0.185 6.514 -1.523 1.00 94.88 84 GLU A CA 1
ATOM 686 C C . GLU A 1 84 ? 0.766 7.446 -0.755 1.00 94.88 84 GLU A C 1
ATOM 688 O O . GLU A 1 84 ? 1.871 7.704 -1.234 1.00 94.88 84 GLU A O 1
ATOM 693 N N . ASP A 1 85 ? 0.383 7.921 0.440 1.00 95.44 85 ASP A N 1
ATOM 694 C CA . ASP A 1 85 ? 1.245 8.781 1.267 1.00 95.44 85 ASP A CA 1
ATOM 695 C C . ASP A 1 85 ? 2.550 8.065 1.625 1.00 95.44 85 ASP A C 1
ATOM 697 O O . ASP A 1 85 ? 3.620 8.634 1.430 1.00 95.44 85 ASP A O 1
ATOM 701 N N . PHE A 1 86 ? 2.477 6.805 2.061 1.00 95.88 86 PHE A N 1
ATOM 702 C CA . PHE A 1 86 ? 3.652 6.006 2.408 1.00 95.88 86 PHE A CA 1
ATOM 703 C C . PHE A 1 86 ? 4.634 5.883 1.235 1.00 95.88 86 PHE A C 1
ATOM 705 O O . PHE A 1 86 ? 5.822 6.184 1.377 1.00 95.88 86 PHE A O 1
ATOM 712 N N . LEU A 1 87 ? 4.141 5.498 0.054 1.00 94.00 87 LEU A N 1
ATOM 713 C CA . LEU A 1 87 ? 4.967 5.363 -1.148 1.00 94.00 87 LEU A CA 1
ATOM 714 C C . LEU A 1 87 ? 5.556 6.707 -1.584 1.00 94.00 87 LEU A C 1
ATOM 716 O O . LEU A 1 87 ? 6.723 6.777 -1.971 1.00 94.00 87 LEU A O 1
ATOM 720 N N . ASN A 1 88 ? 4.775 7.783 -1.489 1.00 92.62 88 ASN A N 1
ATOM 721 C CA . ASN A 1 88 ? 5.216 9.129 -1.831 1.00 92.62 88 ASN A CA 1
ATOM 722 C C . ASN A 1 88 ? 6.303 9.644 -0.875 1.00 92.62 88 ASN A C 1
ATOM 724 O O . ASN A 1 88 ? 7.293 10.221 -1.322 1.00 92.62 88 ASN A O 1
ATOM 728 N N . GLU A 1 89 ? 6.166 9.420 0.432 1.00 92.69 89 GLU A N 1
ATOM 729 C CA . GLU A 1 89 ? 7.199 9.777 1.409 1.00 92.69 89 GLU A CA 1
ATOM 730 C C . GLU A 1 89 ? 8.471 8.954 1.214 1.00 92.69 89 GLU A C 1
ATOM 732 O O . GLU A 1 89 ? 9.569 9.517 1.207 1.00 92.69 89 GLU A O 1
ATOM 737 N N . TYR A 1 90 ? 8.340 7.648 0.962 1.00 90.38 90 TYR A N 1
ATOM 738 C CA . TYR A 1 90 ? 9.482 6.801 0.631 1.00 90.38 90 TYR A CA 1
ATOM 739 C C . TYR A 1 90 ? 10.215 7.305 -0.623 1.00 90.38 90 TYR A C 1
ATOM 741 O O . TYR A 1 90 ? 11.442 7.453 -0.614 1.00 90.38 90 TYR A O 1
ATOM 749 N N . TYR A 1 91 ? 9.471 7.638 -1.682 1.00 88.81 91 TYR A N 1
ATOM 750 C CA . TYR A 1 91 ? 10.011 8.174 -2.932 1.00 88.81 91 TYR A CA 1
ATOM 751 C C . TYR A 1 91 ? 10.752 9.502 -2.725 1.00 88.81 91 TYR A C 1
ATOM 753 O O . TYR A 1 91 ? 11.886 9.657 -3.187 1.00 88.81 91 TYR A O 1
ATOM 761 N N . LYS A 1 92 ? 10.160 10.438 -1.967 1.00 89.38 92 LYS A N 1
ATOM 762 C CA . LYS A 1 92 ? 10.796 11.718 -1.606 1.00 89.38 92 LYS A CA 1
ATOM 763 C C . LYS A 1 92 ? 12.076 11.509 -0.801 1.00 89.38 92 LYS A C 1
ATOM 765 O O . LYS A 1 92 ? 13.091 12.132 -1.103 1.00 89.38 92 LYS A O 1
ATOM 770 N N . ARG A 1 93 ? 12.042 10.642 0.218 1.00 86.94 93 ARG A N 1
ATOM 771 C CA . ARG A 1 93 ? 13.174 10.410 1.130 1.00 86.94 93 ARG A CA 1
ATOM 772 C C . ARG A 1 93 ? 14.361 9.771 0.423 1.00 86.94 93 ARG A C 1
ATOM 774 O O . ARG A 1 93 ? 15.499 10.165 0.655 1.00 86.94 93 ARG A O 1
ATOM 781 N N . THR A 1 94 ? 14.101 8.781 -0.423 1.00 82.50 94 THR A N 1
ATOM 782 C CA . THR A 1 94 ? 15.154 8.070 -1.160 1.00 82.50 94 THR A CA 1
ATOM 783 C C . THR A 1 94 ? 15.684 8.865 -2.349 1.00 82.50 94 THR A C 1
ATOM 785 O O . THR A 1 94 ? 16.673 8.452 -2.951 1.00 82.50 94 THR A O 1
ATOM 788 N N . ASN A 1 95 ? 15.043 9.995 -2.689 1.00 73.81 95 ASN A N 1
ATOM 789 C CA . ASN A 1 95 ? 15.260 10.719 -3.940 1.00 73.81 95 ASN A CA 1
ATOM 790 C C . ASN A 1 95 ? 15.319 9.742 -5.125 1.00 73.81 95 ASN A C 1
ATOM 792 O O . ASN A 1 95 ? 16.197 9.829 -5.985 1.00 73.81 95 ASN A O 1
ATOM 796 N N . SER A 1 96 ? 14.424 8.748 -5.096 1.00 64.62 96 SER A N 1
ATOM 797 C CA . SER A 1 96 ? 14.356 7.682 -6.082 1.00 64.62 96 SER A CA 1
ATOM 798 C C . SER A 1 96 ? 14.125 8.332 -7.443 1.00 64.62 96 SER A C 1
ATOM 800 O O . SER A 1 96 ? 13.009 8.704 -7.778 1.00 64.62 96 SER A O 1
ATOM 802 N N . ALA A 1 97 ? 15.168 8.459 -8.260 1.00 60.78 97 ALA A N 1
ATOM 803 C CA . ALA A 1 97 ? 15.034 8.912 -9.644 1.00 60.78 97 ALA A CA 1
ATOM 804 C C . ALA A 1 97 ? 14.364 7.846 -10.538 1.00 60.78 97 ALA A C 1
ATOM 806 O O . ALA A 1 97 ? 14.322 8.000 -11.757 1.00 60.78 97 ALA A O 1
ATOM 807 N N . TYR A 1 98 ? 13.885 6.745 -9.946 1.00 72.12 98 TYR A N 1
ATOM 808 C CA . TYR A 1 98 ? 13.315 5.616 -10.656 1.00 72.12 98 TYR A CA 1
ATOM 809 C C . TYR A 1 98 ? 11.924 5.955 -11.181 1.00 72.12 98 TYR A C 1
ATOM 811 O O . TYR A 1 98 ? 10.965 6.138 -10.424 1.00 72.12 98 TYR A O 1
ATOM 819 N N . GLU A 1 99 ? 11.840 5.994 -12.507 1.00 79.50 99 GLU A N 1
ATOM 820 C CA . GLU A 1 99 ? 10.630 6.290 -13.263 1.00 79.50 99 GLU A CA 1
ATOM 821 C C . GLU A 1 99 ? 9.466 5.367 -12.866 1.00 79.50 99 GLU A C 1
ATOM 823 O O . GLU A 1 99 ? 8.341 5.835 -12.720 1.00 79.50 99 GLU A O 1
ATOM 828 N N . ASP A 1 100 ? 9.738 4.091 -12.575 1.00 83.94 100 ASP A N 1
ATOM 829 C CA . ASP A 1 100 ? 8.717 3.097 -12.217 1.00 83.94 100 ASP A CA 1
ATOM 830 C C . ASP A 1 100 ? 7.958 3.432 -10.925 1.00 83.94 100 ASP A C 1
ATOM 832 O O . ASP A 1 100 ? 6.744 3.230 -10.855 1.00 83.94 100 ASP A O 1
ATOM 836 N N . PHE A 1 101 ? 8.646 3.979 -9.914 1.00 83.50 101 PHE A N 1
ATOM 837 C CA . PHE A 1 101 ? 8.014 4.419 -8.664 1.00 83.50 101 PHE A CA 1
ATOM 838 C C . PHE A 1 101 ? 7.241 5.720 -8.852 1.00 83.50 101 PHE A C 1
ATOM 840 O O . PHE A 1 101 ? 6.123 5.853 -8.355 1.00 83.50 101 PHE A O 1
ATOM 847 N N . GLY A 1 102 ? 7.807 6.665 -9.608 1.00 86.50 102 GLY A N 1
ATOM 848 C CA . GLY A 1 102 ? 7.106 7.897 -9.963 1.00 86.50 102 GLY A CA 1
ATOM 849 C C . GLY A 1 102 ? 5.825 7.613 -10.755 1.00 86.50 102 GLY A C 1
ATOM 850 O O . GLY A 1 102 ? 4.778 8.199 -10.478 1.00 86.50 102 GLY A O 1
ATOM 851 N N . ASN A 1 103 ? 5.881 6.663 -11.691 1.00 89.12 103 ASN A N 1
ATOM 852 C CA . ASN A 1 103 ? 4.742 6.207 -12.485 1.00 89.12 103 ASN A CA 1
ATOM 853 C C . ASN A 1 103 ? 3.703 5.471 -11.638 1.00 89.12 103 ASN A C 1
ATOM 855 O O . ASN A 1 103 ? 2.507 5.700 -11.824 1.00 89.12 103 ASN A O 1
ATOM 859 N N . LEU A 1 104 ? 4.140 4.635 -10.691 1.00 91.75 104 LEU A N 1
ATOM 860 C CA . LEU A 1 104 ? 3.256 3.988 -9.725 1.00 91.75 104 LEU A CA 1
ATOM 861 C C . LEU A 1 104 ? 2.472 5.030 -8.919 1.00 91.75 104 LEU A C 1
ATOM 863 O O . LEU A 1 104 ? 1.245 5.025 -8.961 1.00 91.75 104 LEU A O 1
ATOM 867 N N . ILE A 1 105 ? 3.171 5.954 -8.251 1.00 91.06 105 ILE A N 1
ATOM 868 C CA . ILE A 1 105 ? 2.556 6.988 -7.403 1.00 91.06 105 ILE A CA 1
ATOM 869 C C . ILE A 1 105 ? 1.600 7.849 -8.229 1.00 91.06 105 ILE A C 1
ATOM 871 O O . ILE A 1 105 ? 0.444 8.025 -7.856 1.00 91.06 105 ILE A O 1
ATOM 875 N N . LYS A 1 106 ? 2.044 8.314 -9.404 1.00 91.88 106 LYS A N 1
ATOM 876 C CA . LYS A 1 106 ? 1.200 9.091 -10.316 1.00 91.88 106 LYS A CA 1
ATOM 877 C C . LYS A 1 106 ? -0.042 8.316 -10.747 1.00 91.88 106 LYS A C 1
ATOM 879 O O . LYS A 1 106 ? -1.107 8.904 -10.866 1.00 91.88 106 LYS A O 1
ATOM 884 N N . GLY A 1 107 ? 0.081 7.019 -11.019 1.00 93.19 107 GLY A N 1
ATOM 885 C CA . GLY A 1 107 ? -1.057 6.178 -11.371 1.00 93.19 107 GLY A CA 1
ATOM 886 C C . GLY A 1 107 ? -2.012 5.961 -10.200 1.00 93.19 107 GLY A C 1
ATOM 887 O O . GLY A 1 107 ? -3.214 5.838 -10.431 1.00 93.19 107 GLY A O 1
ATOM 888 N N . MET A 1 108 ? -1.494 5.944 -8.968 1.00 93.75 108 MET A N 1
ATOM 889 C CA . MET A 1 108 ? -2.288 5.770 -7.757 1.00 93.75 108 MET A CA 1
ATOM 890 C C . MET A 1 108 ? -3.074 7.017 -7.361 1.00 93.75 108 MET A C 1
ATOM 892 O O . MET A 1 108 ? -4.158 6.875 -6.816 1.00 93.75 108 MET A O 1
ATOM 896 N N . THR A 1 109 ? -2.595 8.221 -7.673 1.00 92.44 109 THR A N 1
ATOM 897 C CA . THR A 1 109 ? -3.243 9.463 -7.229 1.00 92.44 109 THR A CA 1
ATOM 898 C C . THR A 1 109 ? -4.749 9.483 -7.477 1.00 92.44 109 THR A C 1
ATOM 900 O O . THR A 1 109 ? -5.212 9.353 -8.615 1.00 92.44 109 THR A O 1
ATOM 903 N N . LEU A 1 110 ? -5.515 9.648 -6.395 1.00 88.06 110 LEU A N 1
ATOM 904 C CA . LEU A 1 110 ? -6.973 9.725 -6.441 1.00 88.06 110 LEU A CA 1
ATOM 905 C C . LEU A 1 110 ? -7.451 11.025 -7.099 1.00 88.06 110 LEU A C 1
ATOM 907 O O . LEU A 1 110 ? -6.981 12.124 -6.812 1.00 88.06 110 LEU A O 1
ATOM 911 N N . LEU A 1 111 ? -8.444 10.885 -7.967 1.00 85.94 111 LEU A N 1
ATOM 912 C CA . LEU A 1 111 ? -9.196 11.967 -8.583 1.00 85.94 111 LEU A CA 1
ATOM 913 C C . LEU A 1 111 ? -10.441 12.287 -7.745 1.00 85.94 111 LEU A C 1
ATOM 915 O O . LEU A 1 111 ? -10.934 11.455 -6.984 1.00 85.94 111 LEU A O 1
ATOM 919 N N . GLU A 1 112 ? -11.031 13.464 -7.962 1.00 82.19 112 GLU A N 1
ATOM 920 C CA . GLU A 1 112 ? -12.257 13.903 -7.267 1.00 82.19 112 GLU A CA 1
ATOM 921 C C . GLU A 1 112 ? -13.444 12.936 -7.436 1.00 82.19 112 GLU A C 1
ATOM 923 O O . GLU A 1 112 ? -14.350 12.897 -6.607 1.00 82.19 112 GLU A O 1
ATOM 928 N N . ASN A 1 113 ? -13.438 12.123 -8.497 1.00 79.44 113 ASN A N 1
ATOM 929 C CA . ASN A 1 113 ? -14.458 11.106 -8.756 1.00 79.44 113 ASN A CA 1
ATOM 930 C C . ASN A 1 113 ? -14.272 9.809 -7.937 1.00 79.44 113 ASN A C 1
ATOM 932 O O . ASN A 1 113 ? -15.032 8.858 -8.131 1.00 79.44 113 ASN A O 1
ATOM 936 N N . GLY A 1 114 ? -13.264 9.750 -7.061 1.00 73.69 114 GLY A N 1
ATOM 937 C CA . GLY A 1 114 ? -12.974 8.609 -6.194 1.00 73.69 114 GLY A CA 1
ATOM 938 C C . GLY A 1 114 ? -12.252 7.441 -6.873 1.00 73.69 114 GLY A C 1
ATOM 939 O O . GLY A 1 114 ? -12.144 6.380 -6.264 1.00 73.69 114 GLY A O 1
ATOM 940 N N . LYS A 1 115 ? -11.773 7.606 -8.113 1.00 79.62 115 LYS A N 1
ATOM 941 C CA . LYS A 1 115 ? -10.886 6.650 -8.797 1.00 79.62 115 LYS A CA 1
ATOM 942 C C . LYS A 1 115 ? -9.459 7.181 -8.833 1.00 79.62 115 LYS A C 1
ATOM 944 O O . LYS A 1 115 ? -9.255 8.389 -8.858 1.00 79.62 115 LYS A O 1
ATOM 949 N N . SER A 1 116 ? -8.483 6.289 -8.909 1.00 90.31 116 SER A N 1
ATOM 950 C CA . SER A 1 116 ? -7.096 6.650 -9.200 1.00 90.31 116 SER A CA 1
ATOM 951 C C . SER A 1 116 ? -6.917 7.086 -10.661 1.00 90.31 116 SER A C 1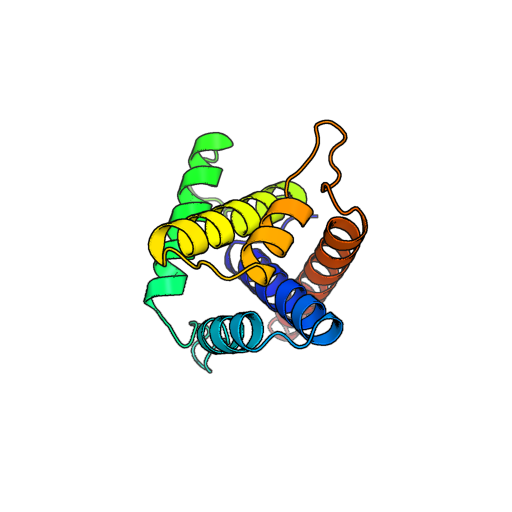
ATOM 953 O O . SER A 1 116 ? -7.717 6.720 -11.529 1.00 90.31 116 SER A O 1
ATOM 955 N N . ILE A 1 117 ? -5.856 7.852 -10.945 1.00 92.19 117 ILE A N 1
ATOM 956 C CA . ILE A 1 117 ? -5.473 8.276 -12.305 1.00 92.19 117 ILE A CA 1
ATOM 957 C C . ILE A 1 117 ? -5.407 7.084 -13.264 1.00 92.19 117 ILE A C 1
ATOM 959 O O . ILE A 1 117 ? -5.897 7.187 -14.388 1.00 92.19 117 ILE A O 1
ATOM 963 N N . ASN A 1 118 ? -4.842 5.956 -12.823 1.00 92.50 118 ASN A N 1
ATOM 964 C CA . ASN A 1 118 ? -5.006 4.675 -13.498 1.00 92.50 118 ASN A CA 1
ATOM 965 C C . ASN A 1 118 ? -6.138 3.885 -12.817 1.00 92.50 118 ASN A C 1
ATOM 967 O O . ASN A 1 118 ? -5.904 3.353 -11.731 1.00 92.50 118 ASN A O 1
ATOM 971 N N . PRO A 1 119 ? -7.332 3.750 -13.427 1.00 91.31 119 PRO A N 1
ATOM 972 C CA . PRO A 1 119 ? -8.465 3.057 -12.811 1.00 91.31 119 PRO A CA 1
ATOM 973 C C . PRO A 1 119 ? -8.181 1.596 -12.447 1.00 91.31 119 PRO A C 1
ATOM 975 O O . PRO A 1 119 ? -8.740 1.099 -11.473 1.00 91.31 119 PRO A O 1
ATOM 978 N N . GLU A 1 120 ? -7.292 0.928 -13.187 1.00 93.38 120 GLU A N 1
ATOM 979 C CA . GLU A 1 120 ? -6.903 -0.457 -12.916 1.00 93.38 120 GLU A CA 1
ATOM 980 C C . GLU A 1 120 ? -6.207 -0.584 -11.556 1.00 93.38 120 GLU A C 1
ATOM 982 O O . GLU A 1 120 ? -6.393 -1.572 -10.854 1.00 93.38 120 GLU A O 1
ATOM 987 N N . TYR A 1 121 ? -5.450 0.433 -11.129 1.00 94.75 121 TYR A N 1
ATOM 988 C CA . TYR A 1 121 ? -4.770 0.393 -9.831 1.00 94.75 121 TYR A CA 1
ATOM 989 C C . TYR A 1 121 ? -5.768 0.433 -8.678 1.00 94.75 121 TYR A C 1
ATOM 991 O O . TYR A 1 121 ? -5.585 -0.268 -7.686 1.00 94.75 121 TYR A O 1
ATOM 999 N N . TRP A 1 122 ? -6.847 1.205 -8.816 1.00 94.69 122 TRP A N 1
ATOM 1000 C CA . TRP A 1 122 ? -7.938 1.192 -7.849 1.00 94.69 122 TRP A CA 1
ATOM 1001 C C . TRP A 1 122 ? -8.655 -0.163 -7.824 1.00 94.69 122 TRP A C 1
ATOM 1003 O O . TRP A 1 122 ? -8.943 -0.687 -6.749 1.00 94.69 122 TRP A O 1
ATOM 1013 N N . GLU A 1 123 ? -8.928 -0.756 -8.986 1.00 94.38 123 GLU A N 1
ATOM 1014 C CA . GLU A 1 123 ? -9.580 -2.069 -9.074 1.00 94.38 123 GLU A CA 1
ATOM 1015 C C . GLU A 1 123 ? -8.724 -3.177 -8.441 1.00 94.38 123 GLU A C 1
ATOM 1017 O O . GLU A 1 123 ? -9.226 -3.965 -7.634 1.00 94.38 123 GLU A O 1
ATOM 1022 N N . GLU A 1 124 ? -7.422 -3.189 -8.728 1.00 96.06 124 GLU A N 1
ATOM 1023 C CA . GLU A 1 124 ? -6.471 -4.131 -8.136 1.00 96.06 124 GLU A CA 1
ATOM 1024 C C . GLU A 1 124 ? -6.319 -3.933 -6.634 1.00 96.06 124 GLU A C 1
ATOM 1026 O O . GLU A 1 124 ? -6.329 -4.910 -5.883 1.00 96.06 124 GLU A O 1
ATOM 1031 N N . TRP A 1 125 ? -6.252 -2.679 -6.183 1.00 96.19 125 TRP A N 1
ATOM 1032 C CA . TRP A 1 125 ? -6.258 -2.352 -4.764 1.00 96.19 125 TRP A CA 1
ATOM 1033 C C . TRP A 1 125 ? -7.502 -2.904 -4.068 1.00 96.19 125 TRP A C 1
ATOM 1035 O O . TRP A 1 125 ? -7.396 -3.570 -3.039 1.00 96.19 125 TRP A O 1
ATOM 1045 N N . VAL A 1 126 ? -8.691 -2.674 -4.632 1.00 95.56 126 VAL A N 1
ATOM 1046 C CA . VAL A 1 126 ? -9.946 -3.190 -4.071 1.00 95.56 126 VAL A CA 1
ATOM 1047 C C . VAL A 1 126 ? -9.930 -4.719 -4.032 1.00 95.56 126 VAL A C 1
ATOM 1049 O O . VAL A 1 126 ? -10.382 -5.309 -3.047 1.00 95.56 126 VAL A O 1
ATOM 1052 N N . ALA A 1 127 ? -9.392 -5.384 -5.057 1.00 96.88 127 ALA A N 1
ATOM 1053 C CA . ALA A 1 127 ? -9.237 -6.835 -5.063 1.00 96.88 127 ALA A CA 1
ATOM 1054 C C . ALA A 1 127 ? -8.291 -7.319 -3.947 1.00 96.88 127 ALA A C 1
ATOM 1056 O O . ALA A 1 127 ? -8.632 -8.256 -3.220 1.00 96.88 127 ALA A O 1
ATOM 1057 N N . SER A 1 128 ? -7.145 -6.661 -3.765 1.00 96.94 128 SER A N 1
ATOM 1058 C CA . SER A 1 128 ? -6.169 -6.957 -2.707 1.00 96.94 128 SER A CA 1
ATOM 1059 C C . SER A 1 128 ? -6.749 -6.723 -1.309 1.00 96.94 128 SER A C 1
ATOM 1061 O O . SER A 1 128 ? -6.710 -7.613 -0.460 1.00 96.94 128 SER A O 1
ATOM 1063 N N . ALA A 1 129 ? -7.404 -5.583 -1.087 1.00 96.56 129 ALA A N 1
ATOM 1064 C CA . ALA A 1 129 ? -8.093 -5.259 0.160 1.00 96.56 129 ALA A CA 1
ATOM 1065 C C . ALA A 1 129 ? -9.168 -6.299 0.521 1.00 96.56 129 ALA A C 1
ATOM 1067 O O . ALA A 1 129 ? -9.232 -6.765 1.661 1.00 96.56 129 ALA A O 1
ATOM 1068 N N . ASN A 1 130 ? -9.981 -6.719 -0.454 1.00 96.81 130 ASN A N 1
ATOM 1069 C CA . ASN A 1 130 ? -10.979 -7.771 -0.252 1.00 96.81 130 ASN A CA 1
ATOM 1070 C C . ASN A 1 130 ? -10.337 -9.119 0.092 1.00 96.81 130 ASN A C 1
ATOM 1072 O O . ASN A 1 130 ? -10.790 -9.785 1.024 1.00 96.81 130 ASN A O 1
ATOM 1076 N N . LYS A 1 131 ? -9.286 -9.521 -0.635 1.00 95.69 131 LYS A N 1
ATOM 1077 C CA . LYS A 1 131 ? -8.549 -10.768 -0.381 1.00 95.69 131 LYS A CA 1
ATOM 1078 C C . LYS A 1 131 ? -8.028 -10.802 1.054 1.00 95.69 131 LYS A C 1
ATOM 1080 O O . LYS A 1 131 ? -8.299 -11.759 1.777 1.00 95.69 131 LYS A O 1
ATOM 1085 N N . ILE A 1 132 ? -7.326 -9.752 1.480 1.00 95.00 132 ILE A N 1
ATOM 1086 C CA . ILE A 1 132 ? -6.753 -9.673 2.827 1.00 95.00 132 ILE A CA 1
ATOM 1087 C C . ILE A 1 132 ? -7.845 -9.682 3.892 1.00 95.00 132 ILE A C 1
ATOM 1089 O O . ILE A 1 132 ? -7.719 -10.413 4.875 1.00 95.00 132 ILE A O 1
ATOM 1093 N N . LYS A 1 133 ? -8.946 -8.950 3.683 1.00 93.88 133 LYS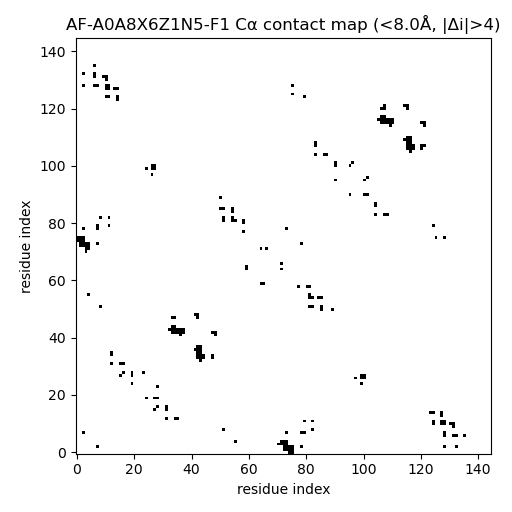 A N 1
ATOM 1094 C CA . LYS A 1 133 ? -10.036 -8.935 4.658 1.00 93.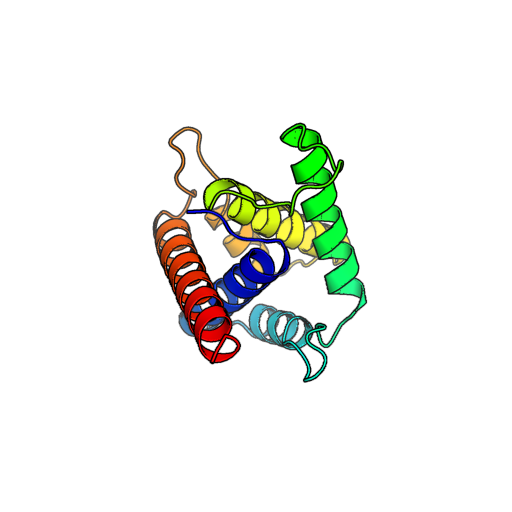88 133 LYS A CA 1
ATOM 1095 C C . LYS A 1 133 ? -10.678 -10.311 4.831 1.00 93.88 133 LYS A C 1
ATOM 1097 O O . LYS A 1 133 ? -10.850 -10.773 5.952 1.00 93.88 133 LYS A O 1
ATOM 1102 N N . GLN A 1 134 ? -10.945 -11.008 3.729 1.00 93.75 134 GLN A N 1
ATOM 1103 C CA . GLN A 1 134 ? -11.498 -12.364 3.770 1.00 93.75 134 GLN A CA 1
ATOM 1104 C C . GLN A 1 134 ? -10.561 -13.366 4.455 1.00 93.75 134 GLN A C 1
ATOM 1106 O O . GLN A 1 134 ? -11.035 -14.273 5.137 1.00 93.75 134 GLN A O 1
ATOM 1111 N N . LEU A 1 135 ? -9.244 -13.236 4.266 1.00 91.56 135 LEU A N 1
ATOM 1112 C CA . LEU A 1 135 ? -8.259 -14.083 4.944 1.00 91.56 135 LEU A CA 1
ATOM 1113 C C . LEU A 1 135 ? -8.227 -13.812 6.451 1.00 91.56 135 LEU A C 1
ATOM 1115 O O . LEU A 1 135 ? -8.238 -14.762 7.232 1.00 91.56 135 LEU A O 1
ATOM 1119 N N . ALA A 1 136 ? -8.239 -12.541 6.855 1.00 87.94 136 ALA A N 1
ATOM 1120 C CA . ALA A 1 136 ? -8.266 -12.150 8.261 1.00 87.94 136 ALA A CA 1
ATOM 1121 C C . ALA A 1 136 ? -9.544 -12.633 8.966 1.00 87.94 136 ALA A C 1
ATOM 1123 O O . ALA A 1 136 ? -9.466 -13.225 10.042 1.00 87.94 136 ALA A O 1
ATOM 1124 N N . ASP A 1 137 ? -10.706 -12.468 8.326 1.00 88.44 137 ASP A N 1
ATOM 1125 C CA . ASP A 1 137 ? -11.991 -12.907 8.875 1.00 88.44 137 ASP A CA 1
ATOM 1126 C C . ASP A 1 137 ? -12.038 -14.443 9.029 1.00 88.44 137 ASP A C 1
ATOM 1128 O O . ASP A 1 137 ? -12.492 -14.954 10.052 1.00 88.44 137 ASP A O 1
ATOM 1132 N N . LYS A 1 138 ? -11.501 -15.202 8.059 1.00 87.06 138 LYS A N 1
ATOM 1133 C CA . LYS A 1 138 ? -11.386 -16.672 8.152 1.00 87.06 138 LYS A CA 1
ATOM 1134 C C . LYS A 1 138 ? -10.441 -17.122 9.265 1.00 87.06 138 LYS A C 1
ATOM 1136 O O . LYS A 1 138 ? -10.759 -18.075 9.972 1.00 87.06 138 LYS A O 1
ATOM 1141 N N . ALA A 1 139 ? -9.295 -16.458 9.416 1.00 80.44 139 ALA A N 1
ATOM 1142 C CA . ALA A 1 139 ? -8.347 -16.764 10.482 1.00 80.44 139 ALA A CA 1
ATOM 1143 C C . ALA A 1 139 ? -8.965 -16.492 11.861 1.00 80.44 139 ALA A C 1
ATOM 1145 O O . ALA A 1 139 ? -8.847 -17.327 12.749 1.00 80.44 139 ALA A O 1
ATOM 1146 N N . GLY A 1 140 ? -9.692 -15.380 12.018 1.00 73.25 140 GLY A N 1
ATOM 1147 C CA . GLY A 1 140 ? -10.415 -15.062 13.252 1.00 73.25 140 GLY A CA 1
ATOM 1148 C C . GLY A 1 140 ? -11.443 -16.126 13.645 1.00 73.25 140 GLY A C 1
ATOM 1149 O O . GLY A 1 140 ? -11.560 -16.438 14.822 1.00 73.25 140 GLY A O 1
ATOM 1150 N N . ILE A 1 141 ? -12.129 -16.732 12.670 1.00 62.47 141 ILE A N 1
ATOM 1151 C CA . ILE A 1 141 ? -13.072 -17.837 12.909 1.00 62.47 141 ILE A CA 1
ATOM 1152 C C . ILE A 1 141 ? -12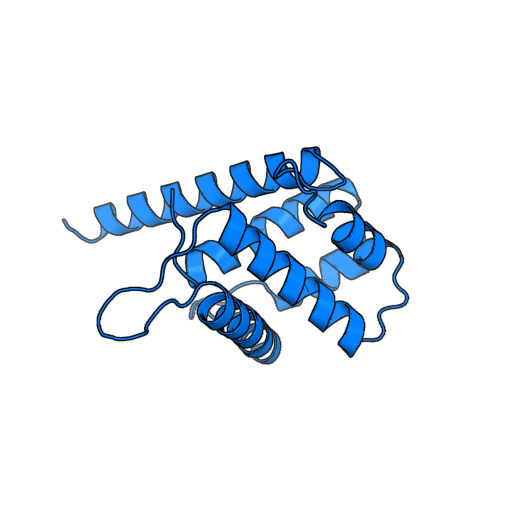.337 -19.124 13.330 1.00 62.47 141 ILE A C 1
ATOM 1154 O O . ILE A 1 141 ? -12.792 -19.803 14.241 1.00 62.47 141 ILE A O 1
ATOM 1158 N N . MET A 1 142 ? -11.186 -19.442 12.724 1.00 50.66 142 MET A N 1
ATOM 1159 C CA . MET A 1 142 ? -10.413 -20.658 13.040 1.00 50.66 142 MET A CA 1
ATOM 1160 C C . MET A 1 142 ? -9.815 -20.695 14.457 1.00 50.66 142 MET A C 1
ATOM 1162 O O . MET A 1 142 ? -9.482 -21.776 14.929 1.00 50.66 142 MET A O 1
ATOM 1166 N N . PHE A 1 143 ? -9.656 -19.552 15.129 1.00 47.47 143 PHE A N 1
ATOM 1167 C CA . PHE A 1 143 ? -9.147 -19.483 16.508 1.00 47.47 143 PHE A CA 1
ATOM 1168 C C . PHE A 1 143 ? -10.263 -19.395 17.570 1.00 47.47 143 PHE A C 1
ATOM 1170 O O . PHE A 1 143 ? -9.963 -19.177 18.744 1.00 47.47 143 PHE A O 1
ATOM 1177 N N . CYS A 1 144 ? -11.535 -19.534 17.175 1.00 43.88 144 CYS A N 1
ATOM 1178 C CA . CYS A 1 144 ? -12.696 -19.478 18.071 1.00 43.88 144 CYS A CA 1
ATOM 1179 C C . CYS A 1 144 ? -13.346 -20.844 18.381 1.00 43.88 144 CYS A C 1
ATOM 1181 O O . CYS A 1 144 ? -14.364 -20.853 19.075 1.00 43.88 144 CYS A O 1
ATOM 1183 N N . ASP A 1 145 ? -12.759 -21.957 17.932 1.00 33.94 145 ASP A N 1
ATOM 1184 C CA . ASP A 1 145 ? -13.184 -23.339 18.234 1.00 33.94 145 ASP A CA 1
ATOM 1185 C C . ASP A 1 145 ? -12.205 -24.046 19.194 1.00 33.94 145 ASP A C 1
ATOM 1187 O O . ASP A 1 145 ? -12.646 -24.971 19.918 1.00 33.94 145 ASP A O 1
#